Protein AF-A0A7S0K1L8-F1 (afdb_monomer_lite)

Foldseek 3Di:
DDPPVRVLVVLLVLLVVLLPDDDPPDDDQPLLVCLLVLCSVVCVCSPPDSVCSVVLSVLLSVQCVVPVVVLSVCCRVVVDCDPVSSVVSVVSSVVSSVVVD

Sequence (101 aa):
DLDEAARKQLDRGARVTELLKQAQYSPLPISLMAASLYAANKGFMDSIEVKKVLAFEHGLHQFLKTSHAALLATLESKQAMDKDAEAELNAAIAAFKKSFA

Structure (mmCIF, N/CA/C/O backbone):
data_AF-A0A7S0K1L8-F1
#
_entry.id   AF-A0A7S0K1L8-F1
#
loop_
_atom_site.group_PDB
_atom_site.id
_atom_site.type_symbol
_atom_site.label_atom_id
_atom_site.label_alt_id
_atom_site.label_comp_id
_atom_site.label_asym_id
_atom_site.label_entity_id
_atom_site.label_seq_id
_atom_site.pdbx_PDB_ins_code
_atom_site.Cartn_x
_atom_site.Cartn_y
_atom_site.Cartn_z
_atom_site.occupancy
_atom_site.B_iso_or_equiv
_atom_site.auth_seq_id
_atom_site.auth_comp_id
_atom_site.auth_asym_id
_atom_site.auth_atom_id
_atom_site.pdbx_PDB_model_num
ATOM 1 N N . ASP A 1 1 ? 22.547 9.878 -22.100 1.00 66.50 1 ASP A N 1
ATOM 2 C CA . ASP A 1 1 ? 22.382 8.973 -20.953 1.00 66.50 1 ASP A CA 1
ATOM 3 C C . ASP A 1 1 ? 21.487 9.650 -19.935 1.00 66.50 1 ASP A C 1
ATOM 5 O O . ASP A 1 1 ? 21.676 10.840 -19.710 1.00 66.50 1 ASP A O 1
ATOM 9 N N . LEU A 1 2 ? 20.475 8.958 -19.412 1.00 71.62 2 LEU A N 1
ATOM 10 C CA . LEU A 1 2 ? 19.666 9.496 -18.312 1.00 71.62 2 LEU A CA 1
ATOM 11 C C . LEU A 1 2 ? 20.448 9.286 -17.017 1.00 71.62 2 LEU A C 1
ATOM 13 O O . LEU A 1 2 ? 20.911 8.172 -16.771 1.00 71.62 2 LEU A O 1
ATOM 17 N N . ASP A 1 3 ? 20.575 10.326 -16.194 1.00 87.56 3 ASP A N 1
ATOM 18 C CA . ASP A 1 3 ? 21.138 10.166 -14.855 1.00 87.56 3 ASP A CA 1
ATOM 19 C C . ASP A 1 3 ? 20.276 9.208 -13.997 1.00 87.56 3 ASP A C 1
ATOM 21 O O . ASP A 1 3 ? 19.101 8.941 -14.285 1.00 87.56 3 ASP A O 1
ATOM 25 N N . GLU A 1 4 ? 20.870 8.623 -12.950 1.00 84.56 4 GLU A N 1
ATOM 26 C CA . GLU A 1 4 ? 20.177 7.646 -12.095 1.00 84.56 4 GLU A CA 1
ATOM 27 C C . GLU A 1 4 ? 18.907 8.210 -11.443 1.00 84.56 4 GLU A C 1
ATOM 29 O O . GLU A 1 4 ? 17.962 7.460 -11.185 1.00 84.56 4 GLU A O 1
ATOM 34 N N . ALA A 1 5 ? 18.872 9.516 -11.168 1.00 85.88 5 ALA A N 1
ATOM 35 C CA . ALA A 1 5 ? 17.729 10.166 -10.544 1.00 85.88 5 ALA A CA 1
ATOM 36 C C . ALA A 1 5 ? 16.536 10.218 -11.510 1.00 85.88 5 ALA A C 1
ATOM 38 O O . ALA A 1 5 ? 15.430 9.813 -11.143 1.00 85.88 5 ALA A O 1
ATOM 39 N N . ALA A 1 6 ? 16.773 10.609 -12.763 1.00 87.62 6 ALA A N 1
ATOM 40 C CA . ALA A 1 6 ? 15.778 10.616 -13.825 1.00 87.62 6 ALA A CA 1
ATOM 41 C C . ALA A 1 6 ? 15.251 9.203 -14.110 1.00 87.62 6 ALA A C 1
ATOM 43 O O . ALA A 1 6 ? 14.041 9.008 -14.250 1.00 87.62 6 ALA A O 1
ATOM 44 N N . ARG A 1 7 ? 16.132 8.191 -14.120 1.00 87.06 7 ARG A N 1
ATOM 45 C CA . ARG A 1 7 ? 15.718 6.788 -14.278 1.00 87.06 7 ARG A CA 1
ATOM 46 C C . ARG A 1 7 ? 14.799 6.339 -13.139 1.00 87.06 7 ARG A C 1
ATOM 48 O O . ARG A 1 7 ? 13.715 5.831 -13.414 1.00 87.06 7 ARG A O 1
ATOM 55 N N . LYS A 1 8 ? 15.174 6.592 -11.878 1.00 87.25 8 LYS A N 1
ATOM 56 C CA . LYS A 1 8 ? 14.347 6.253 -10.702 1.00 87.25 8 LYS A CA 1
ATOM 57 C C . LYS A 1 8 ? 12.984 6.943 -10.727 1.00 87.25 8 LYS A C 1
ATOM 59 O O . LYS A 1 8 ? 11.982 6.330 -10.365 1.00 87.25 8 LYS A O 1
ATOM 64 N N . GLN A 1 9 ? 12.929 8.199 -11.165 1.00 87.88 9 GLN A N 1
ATOM 65 C CA . GLN A 1 9 ? 11.674 8.938 -11.267 1.00 87.88 9 GLN A CA 1
ATOM 66 C C . GLN A 1 9 ? 10.739 8.339 -12.326 1.00 87.88 9 GLN A C 1
ATOM 68 O O . GLN A 1 9 ? 9.552 8.159 -12.050 1.00 87.88 9 GLN A O 1
ATOM 73 N N . LEU A 1 10 ? 11.262 7.987 -13.506 1.00 91.00 10 LEU A N 1
ATOM 74 C CA . LEU A 1 10 ? 10.487 7.314 -14.556 1.00 91.00 10 LEU A CA 1
ATOM 75 C C . LEU A 1 10 ? 9.984 5.946 -14.090 1.00 91.00 10 LEU A C 1
ATOM 77 O O . LEU A 1 10 ? 8.812 5.615 -14.268 1.00 91.00 10 LEU A O 1
ATOM 81 N N . ASP A 1 11 ? 10.856 5.185 -13.435 1.00 90.62 11 ASP A N 1
ATOM 82 C CA . ASP A 1 11 ? 10.536 3.884 -12.864 1.00 90.62 11 ASP A CA 1
ATOM 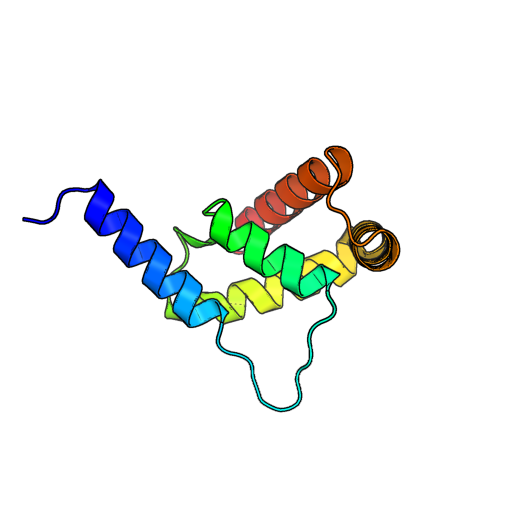83 C C . ASP A 1 11 ? 9.392 3.970 -11.847 1.00 90.62 11 ASP A C 1
ATOM 85 O O . ASP A 1 11 ? 8.424 3.201 -11.914 1.00 90.62 11 ASP A O 1
ATOM 89 N N . ARG A 1 12 ? 9.466 4.926 -10.920 1.00 91.25 12 ARG A N 1
ATOM 90 C CA . ARG A 1 12 ? 8.397 5.164 -9.951 1.00 91.25 12 ARG A CA 1
ATOM 91 C C . ARG A 1 12 ? 7.116 5.632 -10.637 1.00 91.25 12 ARG A C 1
ATOM 93 O O . ARG A 1 12 ? 6.047 5.120 -10.319 1.00 91.25 12 ARG A O 1
ATOM 100 N N . GLY A 1 13 ? 7.215 6.542 -11.605 1.00 92.75 13 GLY A N 1
ATOM 101 C CA . GLY A 1 13 ? 6.071 7.024 -12.381 1.00 92.75 13 GLY A CA 1
ATOM 102 C C . GLY A 1 13 ? 5.316 5.893 -13.084 1.00 92.75 13 GLY A C 1
ATOM 103 O O . GLY A 1 13 ? 4.085 5.858 -13.041 1.00 92.75 13 GLY A O 1
ATOM 104 N N . ALA A 1 14 ? 6.035 4.917 -13.646 1.00 93.56 14 ALA A N 1
ATOM 105 C CA . ALA A 1 14 ? 5.428 3.737 -14.260 1.00 93.56 14 ALA A CA 1
ATOM 106 C C . ALA A 1 14 ? 4.641 2.887 -13.245 1.00 93.56 14 ALA A C 1
ATOM 108 O O . ALA A 1 14 ? 3.531 2.447 -13.534 1.00 93.56 14 ALA A O 1
ATOM 109 N N . ARG A 1 15 ? 5.178 2.698 -12.034 1.00 93.94 15 ARG A N 1
ATOM 110 C CA . ARG A 1 15 ? 4.527 1.923 -10.960 1.00 93.94 15 ARG A CA 1
ATOM 111 C C . ARG A 1 15 ? 3.306 2.641 -10.391 1.00 93.94 15 ARG A C 1
ATOM 113 O O . ARG A 1 15 ? 2.281 2.006 -10.181 1.00 93.94 15 ARG A O 1
ATOM 120 N N . VAL A 1 16 ? 3.386 3.959 -10.202 1.00 93.88 16 VAL A N 1
ATOM 121 C CA . VAL A 1 16 ? 2.234 4.781 -9.793 1.00 93.88 16 VAL A CA 1
ATOM 122 C C . VAL A 1 16 ? 1.133 4.719 -10.850 1.00 93.88 16 VAL A C 1
ATOM 124 O O . VAL A 1 16 ? -0.025 4.516 -10.510 1.00 93.88 16 VAL A O 1
ATOM 127 N N . THR A 1 17 ? 1.489 4.826 -12.132 1.00 94.69 17 THR A N 1
ATOM 128 C CA . THR A 1 17 ? 0.519 4.715 -13.234 1.00 94.69 17 THR A CA 1
ATOM 129 C C . THR A 1 17 ? -0.172 3.352 -13.242 1.00 94.69 17 THR A C 1
ATOM 131 O O . THR A 1 17 ? -1.378 3.279 -13.457 1.00 94.69 17 THR A O 1
ATOM 134 N N . GLU A 1 18 ? 0.571 2.274 -12.979 1.00 94.12 18 GLU A N 1
ATOM 135 C CA .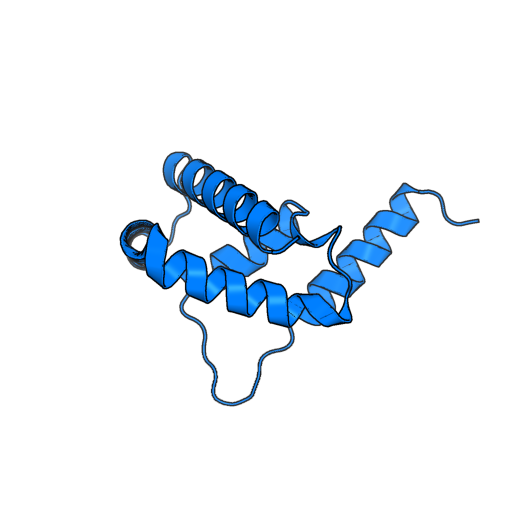 GLU A 1 18 ? -0.012 0.939 -12.856 1.00 94.12 18 GLU A CA 1
ATOM 136 C C . GLU A 1 18 ? -0.954 0.830 -11.652 1.00 94.12 18 GLU A C 1
ATOM 138 O O . GLU A 1 18 ? -2.052 0.304 -11.797 1.00 94.12 18 GLU A O 1
ATOM 143 N N . LEU A 1 19 ? -0.555 1.360 -10.491 1.00 93.81 19 LEU A N 1
ATOM 144 C CA . LEU A 1 19 ? -1.346 1.334 -9.257 1.00 93.81 19 LEU A CA 1
ATOM 145 C C . LEU A 1 19 ? -2.692 2.058 -9.397 1.00 93.81 19 LEU A C 1
ATOM 147 O O . LEU A 1 19 ? -3.672 1.668 -8.776 1.00 93.81 19 LEU A O 1
ATOM 151 N N . LEU A 1 20 ? -2.758 3.107 -10.218 1.00 92.69 20 LEU A N 1
ATOM 152 C CA . LEU A 1 20 ? -3.995 3.857 -10.452 1.00 92.69 20 LEU A CA 1
ATOM 153 C C . LEU A 1 20 ? -5.009 3.105 -11.333 1.00 92.69 20 LEU A C 1
ATOM 155 O O . LEU A 1 20 ? -6.108 3.609 -11.570 1.00 92.69 20 LEU A 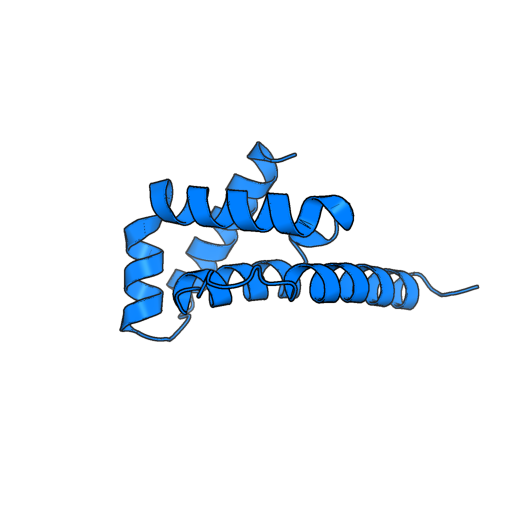O 1
ATOM 159 N N . LYS A 1 21 ? -4.677 1.907 -11.831 1.00 92.75 21 LYS A N 1
ATOM 160 C CA . LYS A 1 21 ? -5.629 1.061 -12.554 1.00 92.75 21 LYS A CA 1
ATOM 161 C C . LYS A 1 21 ? -6.572 0.377 -11.572 1.00 92.75 21 LYS A C 1
ATOM 163 O O . LYS A 1 21 ? -6.166 -0.470 -10.786 1.00 92.75 21 LYS A O 1
ATOM 168 N N . GLN A 1 22 ? -7.859 0.672 -11.701 1.00 88.81 22 GLN A N 1
ATOM 169 C CA . GLN A 1 22 ? -8.906 0.072 -10.886 1.00 88.81 22 GLN A CA 1
ATOM 170 C C . GLN A 1 22 ? -9.860 -0.740 -11.764 1.00 88.81 22 GLN A C 1
ATOM 172 O O . GLN A 1 22 ? -10.327 -0.267 -12.801 1.00 88.81 22 GLN A O 1
ATOM 177 N N . ALA A 1 23 ? -10.152 -1.975 -11.348 1.00 88.94 23 ALA A N 1
ATOM 178 C CA . ALA A 1 23 ? -11.165 -2.791 -12.004 1.00 88.94 23 ALA A CA 1
ATOM 179 C C . ALA A 1 23 ? -12.558 -2.161 -11.842 1.00 8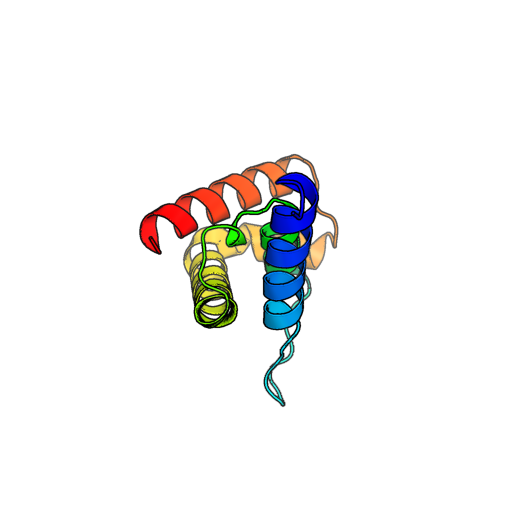8.94 23 ALA A C 1
ATOM 181 O O . ALA A 1 23 ? -12.867 -1.530 -10.826 1.00 88.94 23 ALA A O 1
ATOM 182 N N . GLN A 1 24 ? -13.415 -2.355 -12.841 1.00 89.69 24 GLN A N 1
ATOM 183 C CA . GLN A 1 24 ? -14.796 -1.889 -12.778 1.00 89.69 24 GLN A CA 1
ATOM 184 C C . GLN A 1 24 ? -15.527 -2.528 -11.585 1.00 89.69 24 GLN A C 1
ATOM 186 O O . GLN A 1 24 ? -15.329 -3.706 -11.299 1.00 89.69 24 GLN A O 1
ATOM 191 N N . TYR A 1 25 ? -16.387 -1.752 -10.917 1.00 89.31 25 TYR A N 1
ATOM 192 C CA . TYR A 1 25 ? -17.191 -2.181 -9.759 1.00 89.31 25 TYR A CA 1
ATOM 193 C C . TYR A 1 25 ? -16.402 -2.568 -8.498 1.00 89.31 25 TYR A C 1
ATOM 195 O O . TYR A 1 25 ? -16.968 -3.181 -7.596 1.00 89.31 25 TYR A O 1
ATOM 203 N N . SER A 1 26 ? -15.137 -2.157 -8.387 1.00 87.88 26 SER A N 1
ATOM 204 C CA . SER A 1 26 ? -14.294 -2.441 -7.217 1.00 87.88 26 SER A CA 1
ATOM 205 C C . SER A 1 26 ? -13.955 -1.174 -6.421 1.00 87.88 26 SER A C 1
ATOM 207 O O . SER A 1 26 ? -12.783 -0.802 -6.385 1.00 87.88 26 SER A O 1
ATOM 209 N N . PRO A 1 27 ? -14.925 -0.457 -5.813 1.00 90.31 27 PRO A N 1
ATOM 210 C CA . PRO A 1 27 ? -14.628 0.734 -5.017 1.00 90.31 27 PRO A CA 1
ATOM 211 C C . PRO A 1 27 ? -13.727 0.387 -3.823 1.00 90.31 27 PRO A C 1
ATOM 213 O O . PRO A 1 27 ? -13.901 -0.651 -3.181 1.00 90.31 27 PRO A O 1
ATOM 216 N N . LEU A 1 28 ? -12.772 1.267 -3.517 1.00 90.25 28 LEU A N 1
ATOM 217 C CA . LEU A 1 28 ? -11.860 1.109 -2.385 1.00 90.25 28 LEU A CA 1
ATOM 218 C C . LEU A 1 28 ? -12.269 2.039 -1.230 1.00 90.25 28 LEU A C 1
ATOM 220 O O . LEU A 1 28 ? -12.494 3.226 -1.475 1.00 90.25 28 LEU A O 1
ATOM 224 N N . PRO A 1 29 ? -12.323 1.537 0.020 1.00 92.44 29 PRO A N 1
ATOM 225 C CA . PRO A 1 29 ? -12.370 2.372 1.219 1.00 92.44 29 PRO A CA 1
ATOM 226 C C . PRO A 1 29 ? -11.192 3.348 1.277 1.00 92.44 29 PRO A C 1
ATOM 228 O O . PRO A 1 29 ? -10.110 3.056 0.751 1.00 92.44 29 PRO A O 1
ATOM 231 N N . ILE A 1 30 ? -11.379 4.477 1.965 1.00 91.44 30 ILE A N 1
ATOM 232 C CA . ILE A 1 30 ? -10.359 5.530 2.067 1.00 91.44 30 ILE A CA 1
ATOM 233 C C . ILE A 1 30 ? -9.087 4.973 2.709 1.00 91.44 30 ILE A C 1
ATOM 235 O O . ILE A 1 30 ? -7.988 5.241 2.229 1.00 91.44 30 ILE A O 1
ATOM 239 N N . SER A 1 31 ? -9.227 4.143 3.740 1.00 93.44 31 SER A N 1
ATOM 240 C CA . SER A 1 31 ? -8.118 3.490 4.441 1.00 93.44 31 SER A CA 1
ATOM 241 C C . SER A 1 31 ? -7.237 2.624 3.529 1.00 93.44 31 SER A C 1
ATOM 243 O O . SER A 1 31 ? -6.010 2.714 3.592 1.00 93.44 31 SER A O 1
ATOM 245 N N . LEU A 1 32 ? -7.832 1.821 2.638 1.00 94.25 32 LEU A N 1
ATOM 246 C CA . LEU A 1 32 ? -7.077 0.982 1.695 1.00 94.25 32 LEU A CA 1
ATOM 247 C C . LEU A 1 32 ? -6.426 1.809 0.587 1.00 94.25 32 LEU A C 1
ATOM 249 O O . LEU A 1 32 ? -5.274 1.564 0.236 1.00 94.25 32 LEU A O 1
ATOM 253 N N . MET A 1 33 ? -7.141 2.808 0.070 1.00 93.44 33 MET A N 1
ATOM 254 C CA . MET A 1 33 ? -6.600 3.729 -0.927 1.00 93.44 33 MET A CA 1
ATOM 255 C C . MET A 1 33 ? -5.408 4.514 -0.360 1.00 93.44 33 MET A C 1
ATOM 257 O O . MET A 1 33 ? -4.369 4.629 -1.011 1.00 93.44 33 MET A O 1
ATOM 261 N N . ALA A 1 34 ? -5.523 4.993 0.882 1.00 92.88 34 ALA A N 1
ATOM 262 C CA . ALA A 1 34 ? -4.446 5.670 1.594 1.00 92.88 34 ALA A CA 1
ATOM 263 C C . ALA A 1 34 ? -3.230 4.752 1.770 1.00 92.88 34 ALA A C 1
ATOM 265 O O . ALA A 1 34 ? -2.108 5.180 1.506 1.00 92.88 34 ALA A O 1
ATOM 266 N N . ALA A 1 35 ? -3.440 3.483 2.133 1.00 94.31 35 ALA A N 1
ATOM 267 C CA . ALA A 1 35 ? -2.363 2.505 2.250 1.00 94.31 35 ALA A CA 1
ATOM 268 C C . ALA A 1 35 ? -1.635 2.262 0.914 1.00 94.31 35 ALA A C 1
ATOM 270 O O . ALA A 1 35 ? -0.401 2.286 0.883 1.00 94.31 35 ALA A O 1
ATOM 271 N N . SER A 1 36 ? -2.370 2.094 -0.193 1.00 95.06 36 SER A N 1
ATOM 272 C CA . SER A 1 36 ? -1.792 1.941 -1.539 1.00 95.06 36 SER A CA 1
ATOM 273 C C . SER A 1 36 ? -0.931 3.140 -1.933 1.00 95.06 36 SER A C 1
ATOM 275 O O . SER A 1 36 ? 0.230 2.989 -2.325 1.00 95.06 36 SER A O 1
ATOM 277 N N . LEU A 1 37 ? -1.484 4.348 -1.802 1.00 93.44 37 LEU A N 1
ATOM 278 C CA . LEU A 1 37 ? -0.802 5.583 -2.184 1.00 93.44 37 LEU A CA 1
ATOM 279 C C . LEU A 1 37 ? 0.403 5.866 -1.285 1.00 93.44 37 LEU A C 1
ATOM 281 O O . LEU A 1 37 ? 1.453 6.286 -1.775 1.00 93.44 37 LEU A O 1
ATOM 285 N N . TYR A 1 38 ? 0.290 5.587 0.014 1.00 94.50 38 TYR A N 1
ATOM 286 C CA . TYR A 1 38 ? 1.404 5.689 0.949 1.00 94.50 38 TYR A CA 1
ATOM 287 C C . TYR A 1 38 ? 2.551 4.751 0.556 1.00 94.50 38 TYR A C 1
ATOM 289 O O . TYR A 1 38 ? 3.706 5.182 0.495 1.00 94.50 38 TYR A O 1
ATOM 297 N N . ALA A 1 39 ? 2.235 3.495 0.221 1.00 94.69 39 ALA A N 1
ATOM 298 C CA . ALA A 1 39 ? 3.222 2.507 -0.201 1.00 94.69 39 ALA A CA 1
ATOM 299 C C . ALA A 1 39 ? 3.995 2.964 -1.452 1.00 94.69 39 ALA A C 1
ATOM 301 O O . ALA A 1 39 ? 5.226 2.865 -1.498 1.00 94.69 39 ALA A O 1
ATOM 302 N N . ALA A 1 40 ? 3.289 3.511 -2.444 1.00 93.50 40 ALA A N 1
ATOM 303 C CA . ALA A 1 40 ? 3.901 4.062 -3.648 1.00 93.50 40 ALA A CA 1
ATOM 304 C C . ALA A 1 40 ? 4.763 5.300 -3.353 1.00 93.50 40 ALA A C 1
ATOM 306 O O . ALA A 1 40 ? 5.904 5.389 -3.810 1.00 93.50 40 ALA A O 1
ATOM 307 N N . ASN A 1 41 ? 4.258 6.235 -2.543 1.00 91.88 41 ASN A N 1
ATOM 308 C CA . ASN A 1 41 ? 4.956 7.482 -2.231 1.00 91.88 41 ASN A CA 1
ATOM 309 C C . ASN A 1 41 ? 6.264 7.245 -1.452 1.00 91.88 41 ASN A C 1
ATOM 311 O O . ASN A 1 41 ? 7.295 7.860 -1.734 1.00 91.88 41 ASN A O 1
ATOM 315 N N . LYS A 1 42 ? 6.260 6.301 -0.505 1.00 92.81 42 LYS A N 1
ATOM 316 C CA . LYS A 1 42 ? 7.452 5.932 0.277 1.00 92.81 42 LYS A CA 1
ATOM 317 C C . LYS A 1 42 ? 8.403 4.978 -0.461 1.00 92.81 42 LYS A C 1
ATOM 319 O O . LYS A 1 42 ? 9.448 4.634 0.080 1.00 92.81 42 LYS A O 1
ATOM 324 N N . GLY A 1 43 ? 8.085 4.579 -1.696 1.00 91.88 43 GLY A N 1
ATOM 325 C CA . GLY A 1 43 ? 8.960 3.746 -2.529 1.00 91.88 43 GLY A CA 1
ATOM 326 C C . GLY A 1 43 ? 8.951 2.257 -2.181 1.00 91.88 43 GLY A C 1
ATOM 327 O O . GLY A 1 43 ? 9.841 1.516 -2.599 1.00 91.88 43 GLY A O 1
ATOM 328 N N . PHE A 1 44 ? 7.949 1.765 -1.445 1.00 93.75 44 PHE A N 1
ATOM 329 C CA . PHE A 1 44 ? 7.861 0.334 -1.129 1.00 93.75 44 PHE A CA 1
ATOM 330 C C . PHE A 1 44 ? 7.702 -0.525 -2.387 1.00 93.75 44 PHE A C 1
ATOM 332 O O . PHE A 1 44 ? 8.206 -1.650 -2.419 1.00 93.75 44 PHE A O 1
ATOM 339 N N . MET A 1 45 ? 7.096 0.034 -3.436 1.00 93.38 45 MET A N 1
ATOM 340 C CA . MET A 1 45 ? 6.875 -0.615 -4.730 1.00 93.38 45 MET A CA 1
ATOM 341 C C . MET A 1 45 ? 8.057 -0.485 -5.709 1.00 93.38 45 MET A C 1
ATOM 343 O O . MET A 1 45 ? 8.022 -1.094 -6.774 1.00 93.38 45 MET A O 1
ATOM 347 N N . ASP A 1 46 ? 9.124 0.254 -5.378 1.00 91.44 46 ASP A N 1
ATOM 348 C CA . ASP A 1 46 ? 10.222 0.526 -6.326 1.00 91.44 46 ASP A CA 1
ATOM 349 C C . ASP A 1 46 ? 10.952 -0.760 -6.767 1.00 91.44 46 ASP A C 1
ATOM 351 O O . ASP A 1 46 ? 11.350 -0.896 -7.924 1.00 91.44 46 ASP A O 1
ATOM 355 N N . SER A 1 47 ? 11.068 -1.748 -5.875 1.00 90.06 47 SER A N 1
ATOM 356 C CA . SER A 1 47 ? 11.685 -3.051 -6.172 1.00 90.06 47 SER A CA 1
ATOM 357 C C . SER A 1 47 ? 10.718 -4.073 -6.781 1.00 90.06 47 SER A C 1
ATOM 359 O O . SER A 1 47 ? 11.117 -5.205 -7.035 1.00 90.06 47 SER A O 1
ATOM 361 N N . ILE A 1 48 ? 9.446 -3.713 -6.962 1.00 91.69 48 ILE A N 1
ATOM 362 C CA . ILE A 1 48 ? 8.426 -4.587 -7.540 1.00 91.69 48 ILE A CA 1
ATOM 363 C C . ILE A 1 48 ? 8.392 -4.351 -9.051 1.00 91.69 48 ILE A C 1
ATOM 365 O O . ILE A 1 48 ? 8.400 -3.209 -9.519 1.00 91.69 48 ILE A O 1
ATOM 369 N N . GLU A 1 49 ? 8.357 -5.435 -9.824 1.00 93.06 49 GLU A N 1
ATOM 370 C CA . GLU A 1 49 ? 8.137 -5.361 -11.269 1.00 93.06 49 GLU A CA 1
ATOM 371 C C . GLU A 1 49 ? 6.791 -4.688 -11.563 1.00 93.06 49 GLU A C 1
ATOM 373 O O . GLU A 1 49 ? 5.787 -5.031 -10.942 1.00 93.06 49 GLU A O 1
ATOM 378 N N . VAL A 1 50 ? 6.733 -3.792 -12.558 1.00 92.94 50 VAL A N 1
ATOM 379 C CA . VAL A 1 50 ? 5.512 -3.029 -12.900 1.00 92.94 50 VAL A CA 1
ATOM 380 C C . VAL A 1 50 ? 4.291 -3.946 -13.051 1.00 92.94 50 VAL A C 1
ATOM 382 O O . VAL A 1 50 ? 3.252 -3.694 -12.460 1.00 92.94 50 VAL A O 1
ATOM 385 N N . LYS A 1 51 ? 4.436 -5.088 -13.735 1.00 93.75 51 LYS A N 1
ATOM 386 C CA . LYS A 1 51 ? 3.347 -6.061 -13.952 1.00 93.75 51 LYS A CA 1
ATOM 387 C C . LYS A 1 51 ? 2.803 -6.705 -12.667 1.00 93.75 51 LYS A C 1
ATOM 389 O O . LYS A 1 51 ? 1.715 -7.268 -12.687 1.00 93.75 51 LYS A O 1
ATOM 394 N N . LYS A 1 52 ? 3.561 -6.661 -11.568 1.00 94.69 52 LYS A N 1
ATOM 395 C CA . LYS A 1 52 ? 3.201 -7.237 -10.264 1.00 94.69 52 LYS A CA 1
ATOM 396 C C . LYS A 1 52 ? 2.678 -6.191 -9.276 1.00 94.69 52 LYS A C 1
ATOM 398 O O . LYS A 1 52 ? 2.295 -6.570 -8.174 1.00 94.69 52 LYS A O 1
ATOM 403 N N . VAL A 1 53 ? 2.623 -4.907 -9.644 1.00 94.88 53 VAL A N 1
ATOM 404 C CA . VAL A 1 53 ? 2.183 -3.823 -8.744 1.00 94.88 53 VAL A CA 1
ATOM 405 C C . VAL A 1 53 ? 0.754 -4.044 -8.243 1.00 94.88 53 VAL A C 1
ATOM 407 O O . VAL A 1 53 ? 0.525 -3.978 -7.040 1.00 94.88 53 VAL A O 1
ATOM 410 N N . LEU A 1 54 ? -0.189 -4.395 -9.123 1.00 94.06 54 LEU A N 1
ATOM 411 C CA . LEU A 1 54 ? -1.577 -4.665 -8.717 1.00 94.06 54 LEU A CA 1
ATOM 412 C C . LEU A 1 54 ? -1.704 -5.920 -7.841 1.00 94.06 54 LEU A C 1
ATOM 414 O O . LEU A 1 54 ? -2.514 -5.958 -6.918 1.00 94.06 54 LEU A O 1
ATOM 418 N N . ALA A 1 55 ? -0.876 -6.940 -8.088 1.00 94.62 55 ALA A N 1
ATOM 419 C CA . ALA A 1 55 ? -0.836 -8.135 -7.246 1.00 94.62 55 ALA A CA 1
ATOM 420 C C . ALA A 1 55 ? -0.279 -7.818 -5.848 1.00 94.62 55 ALA A C 1
ATOM 422 O O . ALA A 1 55 ? -0.815 -8.295 -4.848 1.00 94.62 55 ALA A O 1
ATOM 423 N N . PHE A 1 56 ? 0.758 -6.977 -5.775 1.00 95.56 56 PHE A N 1
ATOM 424 C CA . PHE A 1 56 ? 1.290 -6.459 -4.517 1.00 95.56 56 PHE A CA 1
ATOM 425 C C . PHE A 1 56 ? 0.235 -5.644 -3.765 1.00 95.56 56 PHE A C 1
ATOM 427 O O . PHE A 1 56 ? 0.054 -5.857 -2.571 1.00 95.56 56 PHE A O 1
ATOM 434 N N . GLU A 1 57 ? -0.487 -4.754 -4.449 1.00 95.19 57 GLU A N 1
ATOM 435 C CA . GLU A 1 57 ? -1.568 -3.971 -3.847 1.00 95.19 57 GLU A CA 1
ATOM 436 C C . GLU A 1 57 ? -2.660 -4.875 -3.263 1.00 95.19 57 GLU A C 1
ATOM 438 O O . GLU A 1 57 ? -3.013 -4.739 -2.093 1.00 95.19 57 GLU A O 1
ATOM 443 N N . HIS A 1 58 ? -3.157 -5.837 -4.044 1.00 94.62 58 HIS A N 1
ATOM 444 C CA . HIS A 1 58 ? -4.169 -6.779 -3.572 1.00 94.62 58 HIS A CA 1
ATOM 445 C C . HIS A 1 58 ? -3.688 -7.574 -2.357 1.00 94.62 58 HIS A C 1
ATOM 447 O O . HIS A 1 58 ? -4.423 -7.707 -1.378 1.00 94.62 58 HIS A O 1
ATOM 453 N N . GLY A 1 59 ? -2.453 -8.079 -2.392 1.00 95.38 59 GLY A N 1
ATOM 454 C CA . GLY A 1 59 ? -1.861 -8.783 -1.258 1.00 95.38 59 GLY A CA 1
ATOM 455 C C . GLY A 1 59 ? -1.726 -7.887 -0.026 1.00 95.38 59 GLY A C 1
ATOM 456 O O . GLY A 1 59 ? -2.081 -8.309 1.074 1.00 95.38 59 GLY A O 1
ATOM 457 N N . LEU A 1 60 ? -1.306 -6.632 -0.211 1.00 95.69 60 LEU A N 1
ATOM 458 C CA . LEU A 1 60 ? -1.200 -5.650 0.863 1.00 95.69 60 LEU A CA 1
ATOM 459 C C . LEU A 1 60 ? -2.571 -5.365 1.483 1.00 95.69 60 LEU A C 1
ATOM 461 O O . LEU A 1 60 ? -2.702 -5.350 2.704 1.00 95.69 60 LEU A O 1
ATOM 465 N N . HIS A 1 61 ? -3.610 -5.182 0.666 1.00 95.62 61 HIS A N 1
ATOM 466 C CA . HIS A 1 61 ? -4.973 -4.975 1.157 1.00 95.62 61 HIS A CA 1
ATOM 467 C C . HIS A 1 61 ? -5.467 -6.161 1.976 1.00 95.62 61 HIS A C 1
ATOM 469 O O . HIS A 1 61 ? -6.067 -5.955 3.028 1.00 95.62 61 HIS A O 1
ATOM 475 N N . GLN A 1 62 ? -5.222 -7.390 1.516 1.00 95.44 62 GLN A N 1
ATOM 476 C CA . GLN A 1 62 ? -5.597 -8.586 2.270 1.00 95.44 62 GLN A CA 1
ATOM 477 C C . GLN A 1 62 ? -4.840 -8.660 3.595 1.00 95.44 62 GLN A C 1
ATOM 479 O O . GLN A 1 62 ? -5.469 -8.815 4.636 1.00 95.44 62 GLN A O 1
ATOM 484 N N . PHE A 1 63 ? -3.524 -8.449 3.577 1.00 95.69 63 PHE A N 1
ATOM 485 C CA . PHE A 1 63 ? -2.700 -8.447 4.782 1.00 95.69 63 PHE A CA 1
ATOM 486 C C . PHE A 1 63 ? -3.160 -7.401 5.807 1.00 95.69 63 PHE A C 1
ATOM 488 O O . PHE A 1 63 ? -3.320 -7.709 6.987 1.00 95.69 63 PHE A O 1
ATOM 495 N N . LEU A 1 64 ? -3.437 -6.171 5.367 1.00 95.19 64 LEU A N 1
ATOM 496 C CA . LEU A 1 64 ? -3.932 -5.120 6.256 1.00 95.19 64 LEU A CA 1
ATOM 497 C C . LEU A 1 64 ? -5.318 -5.458 6.813 1.00 95.19 64 LEU A C 1
ATOM 499 O O . LEU A 1 64 ? -5.567 -5.233 7.993 1.00 95.19 64 LEU A O 1
ATOM 503 N N . LYS A 1 65 ? -6.207 -6.055 6.011 1.00 94.75 65 LYS A N 1
ATOM 504 C CA . LYS A 1 65 ? -7.524 -6.507 6.485 1.00 94.75 65 LYS A CA 1
ATOM 505 C C . LYS A 1 65 ? -7.430 -7.630 7.513 1.00 94.75 65 LYS A C 1
ATOM 507 O O . LYS A 1 65 ? -8.225 -7.644 8.444 1.00 94.75 65 LYS A O 1
ATOM 512 N N . THR A 1 66 ? -6.498 -8.569 7.357 1.00 94.38 66 THR A N 1
ATOM 513 C CA . THR A 1 66 ? -6.378 -9.719 8.266 1.00 94.38 66 THR A CA 1
ATOM 514 C C . THR A 1 66 ? -5.599 -9.394 9.531 1.00 94.38 66 THR A C 1
ATOM 516 O O . THR A 1 66 ? -5.943 -9.883 10.602 1.00 94.38 66 THR A O 1
ATOM 519 N N . SER A 1 67 ? -4.543 -8.590 9.413 1.00 93.31 67 SER A N 1
ATOM 520 C CA . SER A 1 67 ? -3.544 -8.411 10.472 1.00 93.31 67 SER A CA 1
ATOM 521 C C . SER A 1 67 ? -3.554 -7.014 11.091 1.00 93.31 67 SER A C 1
ATOM 523 O O . SER A 1 67 ? -3.089 -6.858 12.214 1.00 93.31 67 SER A O 1
ATOM 525 N N . HIS A 1 68 ? -4.124 -6.015 10.408 1.00 94.44 68 HIS A N 1
ATOM 526 C CA . HIS A 1 68 ? -4.155 -4.612 10.844 1.00 94.44 68 HIS A CA 1
ATOM 527 C C . HIS A 1 68 ? -5.554 -3.982 10.686 1.00 94.44 68 HIS A C 1
ATOM 529 O O . HIS A 1 68 ? -5.697 -2.797 10.384 1.00 94.44 68 HIS A O 1
ATOM 535 N N . ALA A 1 69 ? -6.620 -4.763 10.905 1.00 94.06 69 ALA A N 1
ATOM 536 C CA . ALA A 1 69 ? -8.000 -4.287 10.760 1.00 94.06 69 ALA A CA 1
ATOM 537 C C . ALA A 1 69 ? -8.311 -3.068 11.651 1.00 94.06 69 ALA A C 1
ATOM 539 O O . ALA A 1 69 ? -9.031 -2.161 11.235 1.00 94.06 69 ALA A O 1
ATOM 540 N N . ALA A 1 70 ? -7.738 -3.023 12.859 1.00 92.88 70 ALA A N 1
ATOM 541 C CA . ALA A 1 70 ? -7.902 -1.907 13.791 1.00 92.88 70 ALA A CA 1
ATOM 542 C C . ALA A 1 70 ? -7.286 -0.599 13.258 1.00 92.88 70 ALA A C 1
ATOM 544 O O . ALA A 1 70 ? -7.889 0.470 13.393 1.00 92.88 70 ALA A O 1
ATOM 545 N N . LEU A 1 71 ? -6.126 -0.686 12.598 1.00 92.19 71 LEU A N 1
ATOM 546 C CA . LEU A 1 71 ? -5.486 0.448 11.933 1.00 92.19 71 LEU A CA 1
ATOM 547 C C . LEU A 1 71 ? -6.359 0.965 10.785 1.00 92.19 71 LEU A C 1
ATOM 549 O O . LEU A 1 71 ? -6.603 2.166 10.699 1.00 92.19 71 LEU A O 1
ATOM 553 N N . LEU A 1 72 ? -6.891 0.068 9.943 1.00 93.75 72 LEU A N 1
ATOM 554 C CA . LEU A 1 72 ? -7.793 0.456 8.853 1.00 93.75 72 LEU A CA 1
ATOM 555 C C . LEU A 1 72 ? -9.053 1.156 9.377 1.00 93.75 72 LEU A C 1
ATOM 557 O O . LEU A 1 72 ? -9.424 2.203 8.854 1.00 93.75 72 LEU A O 1
ATOM 561 N N . ALA A 1 73 ? -9.671 0.633 10.439 1.00 92.25 73 ALA A N 1
ATOM 562 C CA . ALA A 1 73 ? -10.835 1.263 11.064 1.00 92.25 73 ALA A CA 1
ATOM 563 C C . ALA A 1 73 ? -10.506 2.656 11.629 1.00 92.25 73 ALA A C 1
ATOM 565 O O . ALA A 1 73 ? -11.291 3.593 11.479 1.00 92.25 73 ALA A O 1
ATOM 566 N N . THR A 1 74 ? -9.325 2.809 12.233 1.00 90.44 74 THR A N 1
ATOM 567 C CA . THR A 1 74 ? -8.850 4.098 12.752 1.00 90.44 74 THR A CA 1
ATOM 568 C C . THR A 1 74 ? -8.633 5.106 11.628 1.00 90.44 74 THR A C 1
ATOM 570 O O . THR A 1 74 ? -9.086 6.244 11.741 1.00 90.44 74 THR A O 1
ATOM 573 N N . LEU A 1 75 ? -7.993 4.693 10.531 1.00 89.88 75 LEU A N 1
ATOM 574 C CA . LEU A 1 75 ? -7.770 5.540 9.358 1.00 89.88 75 LEU A CA 1
ATOM 575 C C . LEU A 1 75 ? -9.090 5.949 8.694 1.00 89.88 75 LEU A C 1
ATOM 577 O O . LEU A 1 75 ? -9.242 7.106 8.310 1.00 89.88 75 LEU A O 1
ATOM 581 N N . GLU A 1 76 ? -10.057 5.034 8.605 1.00 91.06 76 GLU A N 1
ATOM 582 C CA . GLU A 1 76 ? -11.379 5.318 8.037 1.00 91.06 76 GLU A CA 1
ATOM 583 C C . GLU A 1 76 ? -12.169 6.306 8.910 1.00 91.06 76 GLU A C 1
ATOM 585 O O . GLU A 1 76 ? -12.777 7.240 8.393 1.00 91.06 76 GLU A O 1
ATOM 590 N N . SER A 1 77 ? -12.129 6.142 10.238 1.00 89.88 77 SER A N 1
ATOM 591 C CA . SER A 1 77 ? -12.883 6.990 11.168 1.00 89.88 77 SER A CA 1
ATOM 592 C C . SER A 1 77 ? -12.248 8.359 11.390 1.00 89.88 77 SER A C 1
ATOM 594 O O . SER A 1 77 ? -12.971 9.351 11.455 1.00 89.88 77 SER A O 1
ATOM 596 N N . LYS A 1 78 ? -10.924 8.426 11.572 1.00 87.56 78 LYS A N 1
ATOM 597 C CA . LYS A 1 78 ? -10.226 9.695 11.820 1.00 87.56 78 LYS A CA 1
ATOM 598 C C . LYS A 1 78 ? -9.990 10.483 10.537 1.00 87.56 78 LYS A C 1
ATOM 600 O O . LYS A 1 78 ? -9.757 11.684 10.619 1.00 87.56 78 LYS A O 1
ATOM 605 N N . GLN A 1 79 ? -9.978 9.807 9.383 1.00 83.44 79 GLN A N 1
ATOM 606 C CA . GLN A 1 79 ? -9.607 10.378 8.081 1.00 83.44 79 GLN A CA 1
ATOM 607 C C . GLN A 1 79 ? -8.264 11.128 8.116 1.00 83.44 79 GLN A C 1
ATOM 609 O O . GLN A 1 79 ? -8.014 12.051 7.343 1.00 83.44 79 GLN A O 1
ATOM 614 N N . ALA A 1 80 ? -7.391 10.728 9.038 1.00 81.50 80 ALA A N 1
ATOM 615 C CA . ALA A 1 80 ? -6.113 11.352 9.303 1.00 81.50 80 ALA A CA 1
ATOM 616 C C . ALA A 1 80 ? -5.083 10.262 9.568 1.00 81.50 80 ALA A C 1
ATOM 618 O O . ALA A 1 80 ? -5.352 9.288 10.272 1.00 81.50 80 ALA A O 1
ATOM 619 N N . MET A 1 81 ? -3.893 10.460 9.013 1.00 83.19 81 MET A N 1
ATOM 620 C CA . MET A 1 81 ? -2.741 9.611 9.269 1.00 83.19 81 MET A CA 1
ATOM 621 C C . MET A 1 81 ? -1.853 10.335 10.276 1.00 83.19 81 MET A C 1
ATOM 623 O O . MET A 1 81 ? -1.016 11.158 9.907 1.00 83.19 81 MET A O 1
ATOM 627 N N . ASP A 1 82 ? -2.130 10.105 11.560 1.00 88.19 82 ASP A N 1
ATOM 628 C CA . ASP A 1 82 ? -1.280 10.599 12.641 1.00 88.19 82 ASP A CA 1
ATOM 629 C C . ASP A 1 82 ? 0.068 9.853 12.656 1.00 88.19 82 ASP A C 1
ATOM 631 O O . ASP A 1 82 ? 0.281 8.887 11.920 1.00 88.19 82 ASP A O 1
ATOM 635 N N . LYS A 1 83 ? 1.022 10.341 13.455 1.00 89.69 83 LYS A N 1
ATOM 636 C CA . LYS A 1 83 ? 2.384 9.781 13.481 1.00 89.69 83 LYS A CA 1
ATOM 637 C C . LYS A 1 83 ? 2.405 8.311 13.901 1.00 89.69 83 LYS A C 1
ATOM 639 O O . LYS A 1 83 ? 3.247 7.565 13.406 1.00 89.69 83 LYS A O 1
ATOM 644 N N . ASP A 1 84 ? 1.492 7.911 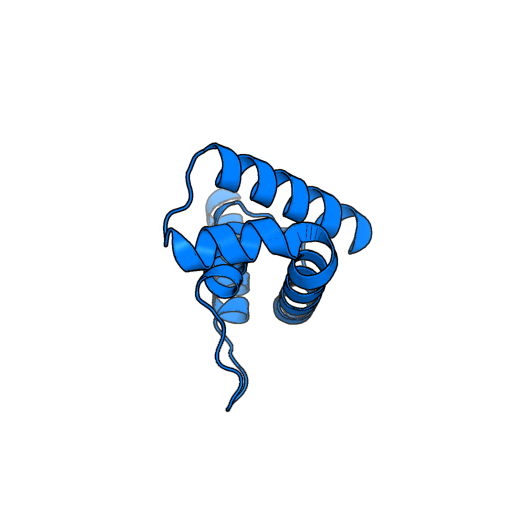14.781 1.00 89.56 84 ASP A N 1
ATOM 645 C CA . ASP A 1 84 ? 1.412 6.540 15.280 1.00 89.56 84 ASP A CA 1
ATOM 646 C C . ASP A 1 84 ? 0.852 5.615 14.193 1.00 89.56 84 ASP A C 1
ATOM 648 O O . ASP A 1 84 ? 1.460 4.589 13.887 1.00 89.56 84 ASP A O 1
ATOM 652 N N . ALA A 1 85 ? -0.231 6.026 13.524 1.00 89.38 85 ALA A N 1
ATOM 653 C CA . ALA A 1 85 ? -0.795 5.310 12.384 1.00 89.38 85 ALA A CA 1
ATOM 654 C C . ALA A 1 85 ? 0.188 5.233 11.205 1.00 89.38 85 ALA A C 1
ATOM 656 O O . ALA A 1 85 ? 0.282 4.195 10.553 1.00 89.38 85 ALA A O 1
ATOM 657 N N . GLU A 1 86 ? 0.953 6.299 10.937 1.00 91.94 86 GLU A N 1
ATOM 658 C CA . GLU A 1 86 ? 2.007 6.280 9.918 1.00 91.94 86 GLU A CA 1
ATOM 659 C C . GLU A 1 86 ? 3.107 5.269 10.272 1.00 91.94 86 GLU A C 1
ATOM 661 O O . GLU A 1 86 ? 3.537 4.500 9.409 1.00 91.94 86 GLU A O 1
ATOM 666 N N . ALA A 1 87 ? 3.567 5.253 11.527 1.00 94.31 87 ALA A N 1
ATOM 667 C CA . ALA A 1 87 ? 4.598 4.326 11.981 1.00 94.31 87 ALA A CA 1
ATOM 668 C C . ALA A 1 87 ? 4.125 2.867 11.901 1.00 94.31 87 ALA A C 1
ATOM 670 O O . ALA A 1 87 ? 4.862 2.010 11.403 1.00 94.31 87 ALA A O 1
ATOM 671 N N . GLU A 1 88 ? 2.890 2.594 12.327 1.00 93.62 88 GLU A N 1
ATOM 672 C CA . GLU A 1 88 ? 2.292 1.263 12.238 1.00 93.62 88 GLU A CA 1
ATOM 673 C C . GLU A 1 88 ? 2.128 0.821 10.778 1.00 93.62 88 GLU A C 1
ATOM 675 O O . GLU A 1 88 ? 2.554 -0.276 10.415 1.00 93.62 88 GLU A O 1
ATOM 680 N N . LEU A 1 89 ? 1.588 1.689 9.914 1.00 94.00 89 LEU A N 1
ATOM 681 C CA . LEU A 1 89 ? 1.397 1.394 8.494 1.00 94.00 89 LEU A CA 1
ATOM 682 C C . LEU A 1 89 ? 2.730 1.123 7.785 1.00 94.00 89 LEU A C 1
ATOM 684 O O . LEU A 1 89 ? 2.837 0.186 6.994 1.00 94.00 89 LEU A O 1
ATOM 688 N N . ASN A 1 90 ? 3.762 1.912 8.084 1.00 95.56 90 ASN A N 1
ATOM 689 C CA . ASN A 1 90 ? 5.109 1.710 7.560 1.00 95.56 90 ASN A CA 1
ATOM 690 C C . ASN A 1 90 ? 5.661 0.332 7.962 1.00 95.56 90 ASN A C 1
ATOM 692 O O . ASN A 1 90 ? 6.091 -0.439 7.100 1.00 95.56 90 ASN A O 1
ATOM 696 N N . ALA A 1 91 ? 5.581 -0.015 9.251 1.00 95.38 91 ALA A N 1
ATOM 697 C CA . ALA A 1 91 ? 6.027 -1.313 9.748 1.00 95.38 91 ALA A CA 1
ATOM 698 C C . ALA A 1 91 ? 5.249 -2.474 9.105 1.00 95.38 91 ALA A C 1
ATOM 700 O O . ALA A 1 91 ? 5.860 -3.458 8.679 1.00 95.38 91 ALA A O 1
ATOM 701 N N . ALA A 1 92 ? 3.928 -2.335 8.969 1.00 95.06 92 ALA A N 1
ATOM 702 C CA . ALA A 1 92 ? 3.056 -3.320 8.337 1.00 95.06 92 ALA A CA 1
ATOM 703 C C . ALA A 1 92 ? 3.425 -3.554 6.862 1.00 95.06 92 ALA A C 1
ATOM 705 O O . ALA A 1 92 ? 3.620 -4.696 6.444 1.00 95.06 92 ALA A O 1
ATOM 706 N N . ILE A 1 93 ? 3.596 -2.485 6.075 1.00 95.19 93 ILE A N 1
ATOM 707 C CA . ILE A 1 93 ? 3.982 -2.591 4.658 1.00 95.19 93 ILE A CA 1
ATOM 708 C C . ILE A 1 93 ? 5.385 -3.189 4.522 1.00 95.19 93 ILE A C 1
ATOM 710 O O . ILE A 1 93 ? 5.614 -4.024 3.646 1.00 95.19 93 ILE A O 1
ATOM 714 N N . ALA A 1 94 ? 6.331 -2.805 5.383 1.00 94.25 94 ALA A N 1
ATOM 715 C CA . ALA A 1 94 ? 7.680 -3.359 5.363 1.00 94.25 94 ALA A CA 1
ATOM 716 C C . ALA A 1 94 ? 7.695 -4.857 5.712 1.00 94.25 94 ALA A C 1
ATOM 718 O O . ALA A 1 94 ? 8.445 -5.619 5.099 1.00 94.25 94 ALA A O 1
ATOM 719 N N . ALA A 1 95 ? 6.865 -5.286 6.666 1.00 94.19 95 ALA A N 1
ATOM 720 C CA . ALA A 1 95 ? 6.689 -6.693 7.011 1.00 94.19 95 ALA A CA 1
ATOM 721 C C . ALA A 1 95 ? 6.059 -7.482 5.854 1.00 94.19 95 ALA A C 1
ATOM 723 O O . ALA A 1 95 ? 6.606 -8.506 5.452 1.00 94.19 95 ALA A O 1
ATOM 724 N N . PHE A 1 96 ? 4.979 -6.966 5.260 1.00 95.06 96 PHE A N 1
ATOM 725 C CA . PHE A 1 96 ? 4.339 -7.576 4.094 1.00 95.06 96 PHE A CA 1
ATOM 726 C C . PHE A 1 96 ? 5.288 -7.678 2.897 1.00 95.06 96 PHE A C 1
ATOM 728 O O . PHE A 1 96 ? 5.377 -8.709 2.240 1.00 95.06 96 PHE A O 1
ATOM 735 N N . LYS A 1 97 ? 6.069 -6.630 2.625 1.00 92.31 97 LYS A N 1
ATOM 736 C CA . LYS A 1 97 ? 7.042 -6.651 1.530 1.00 92.31 97 LYS A CA 1
ATOM 737 C C . LYS A 1 97 ? 8.061 -7.784 1.684 1.00 92.31 97 LYS A C 1
ATOM 739 O O . LYS A 1 97 ? 8.458 -8.361 0.680 1.00 92.31 97 LYS A O 1
ATOM 744 N N . LYS A 1 98 ? 8.470 -8.113 2.915 1.00 90.75 98 LYS A N 1
ATOM 745 C CA . LYS A 1 98 ? 9.377 -9.241 3.186 1.00 90.75 98 LYS A CA 1
ATOM 746 C C . LYS A 1 98 ? 8.724 -10.604 2.959 1.0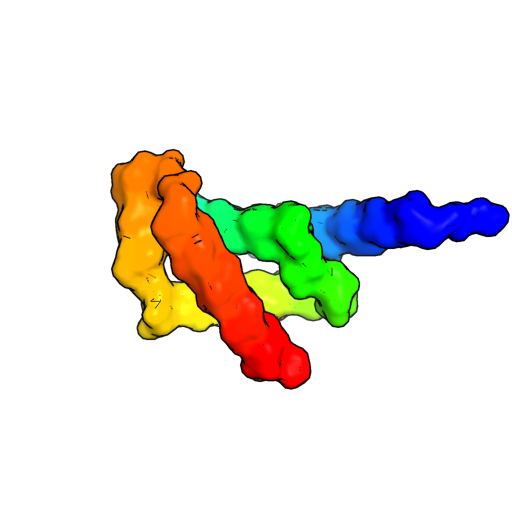0 90.75 98 LYS A C 1
ATOM 748 O O . LYS A 1 98 ? 9.447 -11.538 2.652 1.00 90.75 98 LYS A O 1
ATOM 753 N N . SER A 1 99 ? 7.408 -10.729 3.138 1.00 88.50 99 SER A N 1
ATOM 754 C CA . SER A 1 99 ? 6.687 -11.979 2.862 1.00 88.50 99 SER A CA 1
ATOM 755 C C . SER A 1 99 ? 6.244 -12.115 1.404 1.00 88.50 99 SER A C 1
ATOM 757 O O . SER A 1 99 ? 5.966 -13.223 0.959 1.00 88.50 99 SER A O 1
ATOM 759 N N . PHE A 1 100 ? 6.163 -11.003 0.670 1.00 84.69 100 PHE A N 1
ATOM 760 C CA . PHE A 1 100 ? 5.846 -10.977 -0.758 1.00 84.69 100 PHE A CA 1
ATOM 761 C C . PHE A 1 100 ? 7.069 -11.227 -1.659 1.00 84.69 100 PHE A C 1
ATOM 763 O O . PHE A 1 100 ? 6.897 -11.671 -2.795 1.00 84.69 100 PHE A O 1
ATOM 770 N N . ALA A 1 101 ? 8.270 -10.879 -1.182 1.00 61.44 101 ALA A N 1
ATOM 771 C CA . ALA A 1 101 ? 9.535 -11.008 -1.910 1.00 61.44 101 ALA A CA 1
ATOM 772 C C . ALA A 1 101 ? 10.080 -12.442 -1.928 1.00 61.44 101 ALA A C 1
ATOM 774 O O . ALA A 1 101 ? 9.966 -13.135 -0.893 1.00 61.44 101 ALA A O 1
#

Secondary structure (DSSP, 8-state):
---HHHHHHHHHHHHHHHHT---TT-PPPHHHHHHHHHHHHTTTTTTS-GGGHHHHHHHHHHHHHHH-HHHHHHHHHH-S--HHHHHHHHHHHHHHHHHH-

InterPro domains:
  IPR000793 ATP synthase, alpha subunit, C-terminal [PF00306] (1-96)
  IPR000793 ATP synthase, alpha subunit, C-terminal [cd18113] (1-100)
  IPR005294 ATP synthase, F1 complex, alpha subunit [PTHR48082] (1-100)
  IPR038376 ATP synthase, alpha subunit, C-terminal domain superfamily [G3DSA:1.20.150.20] (1-101)

Radius of gyration: 14.01 Å; chains: 1; bounding box: 40×23×36 Å

Organism: Cafeteria roenbergensis (NCBI:txid33653)

pLDDT: mean 91.24, std 5.36, range [61.44, 95.69]